Protein AF-A0ABD3PUL2-F1 (afdb_monomer_lite)

Organism: NCBI:txid2934178

Foldseek 3Di:
DDPVVVVVVVVVVVPCPPPPDPQAEAELADDPLQVPDADVDDVVSQVVVCSRAAQQWFFPVVVPRAIWGQHGWDWDDDVVDTAIWGKIFHPQADPVDDCPDPSNVVGIDTHGSHNVRSVRSVVQCVDPVNVPDSYDYDYPPPPDDDPDD

Secondary structure (DSSP, 8-state):
--HHHHHHHHHHHHT----PPPPEEEESS--GGGGS--SS--HHHHHHHHHHHTT-EEEETTTTTEEEEEEEEEEE--TT--EEEEEEE-TT--TTS-TTSTTTGGGEEEEESSHHHHHHHHHHHTSHHHHHSSEEEE-TTSS-PPS--

Radius of gyration: 19.97 Å; chains: 1; bounding box: 34×62×50 Å

Structure (mmCIF, N/CA/C/O backbone):
data_AF-A0ABD3PUL2-F1
#
_entry.id   AF-A0ABD3PUL2-F1
#
loop_
_atom_site.group_PDB
_atom_site.id
_atom_site.type_symbol
_atom_site.label_atom_id
_atom_site.label_alt_id
_atom_site.label_comp_id
_atom_site.label_asym_id
_atom_site.label_entity_id
_atom_site.label_seq_id
_atom_site.pdbx_PDB_ins_code
_atom_site.Cartn_x
_atom_site.Cartn_y
_atom_site.Cartn_z
_atom_site.occupancy
_atom_site.B_iso_or_equiv
_atom_site.auth_seq_id
_atom_site.auth_comp_id
_atom_site.auth_asym_id
_atom_site.auth_atom_id
_atom_site.pdbx_PDB_model_num
ATOM 1 N N . MET A 1 1 ? -3.689 -44.105 29.455 1.00 49.84 1 MET A N 1
ATOM 2 C CA . MET A 1 1 ? -4.241 -42.820 28.986 1.00 49.84 1 MET A CA 1
ATOM 3 C C . MET A 1 1 ? -5.729 -42.888 29.248 1.00 49.84 1 MET A C 1
ATOM 5 O O . MET A 1 1 ? -6.341 -43.858 28.816 1.00 49.84 1 MET A O 1
ATOM 9 N N . ASP A 1 2 ? -6.227 -41.998 30.101 1.00 51.81 2 ASP A N 1
ATOM 10 C CA . ASP A 1 2 ? -7.551 -42.089 30.723 1.00 51.81 2 ASP A CA 1
ATOM 11 C C . ASP A 1 2 ? -8.670 -41.890 29.687 1.00 51.81 2 ASP A C 1
ATOM 13 O O . ASP A 1 2 ? -8.493 -41.126 28.735 1.00 51.81 2 ASP A O 1
ATOM 17 N N . ALA A 1 3 ? -9.800 -42.584 29.843 1.00 57.44 3 ALA A N 1
ATOM 18 C CA . ALA A 1 3 ? -10.902 -42.560 28.870 1.00 57.44 3 ALA A CA 1
ATOM 19 C C . ALA A 1 3 ? -11.462 -41.139 28.673 1.00 57.44 3 ALA A C 1
ATOM 21 O O . ALA A 1 3 ? -11.856 -40.767 27.572 1.00 57.44 3 ALA A O 1
ATOM 22 N N . TYR A 1 4 ? -11.364 -40.324 29.723 1.00 54.81 4 TYR A N 1
ATOM 23 C CA . TYR A 1 4 ? -11.769 -38.924 29.749 1.00 54.81 4 TYR A CA 1
ATOM 24 C C . TYR A 1 4 ? -10.913 -38.018 28.845 1.00 54.81 4 TYR A C 1
ATOM 26 O O . TYR A 1 4 ? -11.402 -37.043 28.285 1.00 54.81 4 TYR A O 1
ATOM 34 N N . CYS A 1 5 ? -9.631 -38.349 28.640 1.00 55.47 5 CYS A N 1
ATOM 35 C CA . CYS A 1 5 ? -8.769 -37.583 27.735 1.00 55.47 5 CYS A CA 1
ATOM 36 C C . CYS A 1 5 ? -9.110 -37.836 26.260 1.00 55.47 5 CYS A C 1
ATOM 38 O O . CYS A 1 5 ? -8.874 -36.963 25.434 1.00 55.47 5 CYS A O 1
ATOM 40 N N . LYS A 1 6 ? -9.670 -39.007 25.928 1.00 57.28 6 LYS A N 1
ATOM 41 C CA . LYS A 1 6 ? -10.085 -39.337 24.558 1.00 57.28 6 LYS A CA 1
ATOM 42 C C . LYS A 1 6 ? -11.336 -38.577 24.130 1.00 57.28 6 LYS A C 1
ATOM 44 O O . LYS A 1 6 ? -11.384 -38.133 22.993 1.00 57.28 6 LYS A O 1
ATOM 49 N N . GLU A 1 7 ? -12.305 -38.404 25.026 1.00 55.03 7 GLU A N 1
ATOM 50 C CA . GLU A 1 7 ? -13.518 -37.630 24.728 1.00 55.03 7 GLU A CA 1
ATOM 51 C C . GLU A 1 7 ? -13.195 -36.156 24.473 1.00 55.03 7 GLU A C 1
ATOM 53 O O . GLU A 1 7 ? -13.650 -35.604 23.481 1.00 55.03 7 GLU A O 1
ATOM 58 N N . ILE A 1 8 ? -12.321 -35.548 25.284 1.00 57.28 8 ILE A N 1
ATOM 59 C CA . ILE A 1 8 ? -11.887 -34.155 25.077 1.00 57.28 8 ILE A CA 1
ATOM 60 C C . ILE A 1 8 ? -11.152 -34.000 23.738 1.00 57.28 8 ILE A C 1
ATOM 62 O O . ILE A 1 8 ? -11.347 -33.013 23.037 1.00 57.28 8 ILE A O 1
ATOM 66 N N . GLN A 1 9 ? -10.318 -34.975 23.371 1.00 54.91 9 GLN A N 1
ATOM 67 C CA . GLN A 1 9 ? -9.551 -34.937 22.128 1.00 54.91 9 GLN A CA 1
ATOM 68 C C . GLN A 1 9 ? -10.446 -35.122 20.892 1.00 54.91 9 GLN A C 1
ATOM 70 O O . GLN A 1 9 ? -10.257 -34.421 19.907 1.00 54.91 9 GLN A O 1
ATOM 75 N N . MET A 1 10 ? -11.461 -35.990 20.975 1.00 55.25 10 MET A N 1
ATOM 76 C CA . MET A 1 10 ? -12.452 -36.179 19.910 1.00 55.25 10 MET A CA 1
ATOM 77 C C . MET A 1 10 ? -13.381 -34.971 19.756 1.00 55.25 10 MET A C 1
ATOM 79 O O . MET A 1 10 ? -13.679 -34.590 18.632 1.00 55.25 10 MET A O 1
ATOM 83 N N . SER A 1 11 ? -13.788 -34.329 20.856 1.00 54.88 11 SER A N 1
ATOM 84 C CA . SER A 1 11 ? -14.582 -33.095 20.802 1.00 54.88 11 SER A CA 1
ATOM 85 C C . SER A 1 11 ? -13.786 -31.918 20.238 1.00 54.88 11 SER A C 1
ATOM 87 O O . SER A 1 11 ? -14.334 -31.133 19.475 1.00 54.88 11 SER A O 1
ATOM 89 N N . LEU A 1 12 ? -12.489 -31.821 20.552 1.00 53.56 12 LEU A N 1
ATOM 90 C CA . LEU A 1 12 ? -11.614 -30.795 19.982 1.00 53.56 12 LEU A CA 1
ATOM 91 C C . LEU A 1 12 ? -11.334 -31.037 18.493 1.00 53.56 12 LEU A C 1
ATOM 93 O O . LEU A 1 12 ? -11.168 -30.068 17.770 1.00 53.56 12 LEU A O 1
ATOM 97 N N . GLU A 1 13 ? -11.287 -32.298 18.044 1.00 54.91 13 GLU A N 1
ATOM 98 C CA . GLU A 1 13 ? -11.141 -32.687 16.631 1.00 54.91 13 GLU A CA 1
ATOM 99 C C . GLU A 1 13 ? -12.448 -32.517 15.825 1.00 54.91 13 GLU A C 1
ATOM 101 O O . GLU A 1 13 ? -12.379 -32.186 14.643 1.00 54.91 13 GLU A O 1
ATOM 106 N N . GLU A 1 14 ? -13.626 -32.677 16.445 1.00 54.91 14 GLU A N 1
ATOM 107 C CA . GLU A 1 14 ? -14.940 -32.388 15.832 1.00 54.91 14 GLU A CA 1
ATOM 108 C C . GLU A 1 14 ? -15.259 -30.881 15.753 1.00 54.91 14 GLU A C 1
ATOM 110 O O . GLU A 1 14 ? -15.977 -30.464 14.845 1.00 54.91 14 GLU A O 1
ATOM 115 N N . GLU A 1 15 ? -14.706 -30.055 16.652 1.00 51.28 15 GLU A N 1
ATOM 116 C CA . GLU A 1 15 ? -14.811 -28.582 16.632 1.00 51.28 15 GLU A CA 1
ATOM 117 C C . GLU A 1 15 ? -13.708 -27.882 15.821 1.00 51.28 15 GLU A C 1
ATOM 119 O O . GLU A 1 15 ? -13.671 -26.650 15.774 1.00 51.28 15 GLU A O 1
ATOM 124 N N . ILE A 1 16 ? -12.839 -28.622 15.121 1.00 50.12 16 ILE A N 1
ATOM 125 C CA . ILE A 1 16 ? -11.998 -28.028 14.071 1.00 50.12 16 ILE A CA 1
ATOM 126 C C . ILE A 1 16 ? -12.888 -27.804 12.846 1.00 50.12 16 ILE A C 1
ATOM 128 O O . ILE A 1 16 ? -12.757 -28.461 11.813 1.00 50.12 16 ILE A O 1
ATOM 132 N N . ALA A 1 17 ? -13.808 -26.842 12.957 1.00 55.94 17 ALA A N 1
ATOM 133 C CA . ALA A 1 17 ? -14.150 -26.033 11.800 1.00 55.94 17 ALA A CA 1
ATOM 134 C C . ALA A 1 17 ? -12.820 -25.617 11.157 1.00 55.94 17 ALA A C 1
ATOM 136 O O . ALA A 1 17 ? -11.874 -25.290 11.883 1.00 55.94 17 ALA A O 1
ATOM 137 N N . GLU A 1 18 ? -12.718 -25.732 9.829 1.00 56.28 18 GLU A N 1
ATOM 138 C CA . GLU A 1 18 ? -11.522 -25.331 9.082 1.00 56.28 18 GLU A CA 1
ATOM 139 C C . GLU A 1 18 ? -10.969 -24.041 9.694 1.00 56.28 18 GLU A C 1
ATOM 141 O O . GLU A 1 18 ? -11.778 -23.147 9.951 1.00 56.28 18 GLU A O 1
ATOM 146 N N . PRO A 1 19 ? -9.664 -23.959 10.027 1.00 51.81 19 PRO A N 1
ATOM 147 C CA . PRO A 1 19 ? -9.131 -22.805 10.735 1.00 51.81 19 PRO A CA 1
ATOM 148 C C . PRO A 1 19 ? -9.519 -21.560 9.943 1.00 51.81 19 PRO A C 1
ATOM 150 O O . PRO A 1 19 ? -8.989 -21.356 8.851 1.00 51.81 19 PRO A O 1
ATOM 153 N N . GLU A 1 20 ? -10.487 -20.791 10.457 1.00 60.66 20 GLU A N 1
ATOM 154 C CA . GLU A 1 20 ? -10.947 -19.577 9.796 1.00 60.66 20 GLU A CA 1
ATOM 155 C C . GLU A 1 20 ? -9.701 -18.730 9.579 1.00 60.66 20 GLU A C 1
ATOM 157 O O . GLU A 1 20 ? -8.980 -18.411 10.534 1.00 60.66 20 GLU A O 1
ATOM 162 N N . GLU A 1 21 ? -9.381 -18.454 8.314 1.00 66.50 21 GLU A N 1
ATOM 163 C CA . GLU A 1 21 ? -8.224 -17.635 8.003 1.00 66.50 21 GLU A CA 1
ATOM 164 C C . GLU A 1 21 ? -8.346 -16.332 8.805 1.00 66.50 21 GLU A C 1
ATOM 166 O O . GLU A 1 21 ? -9.425 -15.728 8.832 1.00 66.50 21 GLU A O 1
ATOM 171 N N . PRO A 1 22 ? -7.282 -15.888 9.496 1.00 75.31 22 PRO A N 1
ATOM 172 C CA . PRO A 1 22 ? -7.377 -14.724 10.359 1.00 75.31 22 PRO A CA 1
ATOM 173 C C . PRO A 1 22 ? -7.801 -13.506 9.533 1.00 75.31 22 PRO A C 1
ATOM 175 O O . PRO A 1 22 ? -7.071 -13.065 8.645 1.00 75.31 22 PRO A O 1
ATOM 178 N N . VAL A 1 23 ? -8.982 -12.964 9.842 1.00 84.94 23 VAL A N 1
ATOM 179 C CA . VAL A 1 23 ? -9.536 -11.790 9.160 1.00 84.94 23 VAL A CA 1
ATOM 180 C C . VAL A 1 23 ? -8.590 -10.609 9.352 1.00 84.94 23 VAL A C 1
ATOM 182 O O . VAL A 1 23 ? -8.342 -10.164 10.479 1.00 84.94 23 VAL A O 1
ATOM 185 N N . ARG A 1 24 ? -8.079 -10.053 8.253 1.00 90.69 24 ARG A N 1
ATOM 186 C CA . ARG A 1 24 ? -7.212 -8.876 8.307 1.00 90.69 24 ARG A CA 1
ATOM 187 C C . ARG A 1 24 ? -8.043 -7.622 8.553 1.00 90.69 24 ARG A C 1
ATOM 189 O O . ARG A 1 24 ? -8.962 -7.325 7.799 1.00 90.69 24 ARG A O 1
ATOM 196 N N . ILE A 1 25 ? -7.691 -6.839 9.568 1.00 91.69 25 ILE A N 1
ATOM 197 C CA . ILE A 1 25 ? -8.342 -5.552 9.843 1.00 91.69 25 ILE A CA 1
ATOM 198 C C . ILE A 1 25 ? -7.636 -4.442 9.059 1.00 91.69 25 ILE A C 1
ATOM 200 O O . ILE A 1 25 ? -6.440 -4.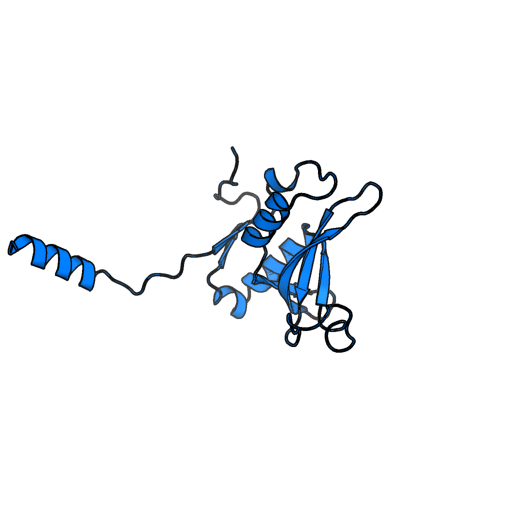216 9.238 1.00 91.69 25 ILE A O 1
ATOM 204 N N . LEU A 1 26 ? -8.385 -3.717 8.226 1.00 93.62 26 LEU A N 1
ATOM 205 C CA . LEU A 1 26 ? -7.916 -2.538 7.502 1.00 93.62 26 LEU A CA 1
ATOM 206 C C . LEU A 1 26 ? -8.594 -1.277 8.038 1.00 93.62 26 LEU A C 1
ATOM 208 O O . LEU A 1 26 ? -9.790 -1.071 7.857 1.00 93.62 26 LEU A O 1
ATOM 212 N N . ARG A 1 27 ? -7.806 -0.396 8.653 1.00 94.44 27 ARG A N 1
ATOM 213 C CA . ARG A 1 27 ? -8.238 0.935 9.098 1.00 94.44 27 ARG A CA 1
ATOM 214 C C . ARG A 1 27 ? -7.906 1.973 8.023 1.00 94.44 27 ARG A C 1
ATOM 216 O O . ARG A 1 27 ? -6.728 2.265 7.807 1.00 94.44 27 ARG A O 1
ATOM 223 N N . LEU A 1 28 ? -8.923 2.543 7.375 1.00 94.19 28 LEU A N 1
ATOM 224 C CA . LEU A 1 28 ? -8.801 3.543 6.300 1.00 94.19 28 LEU A CA 1
ATOM 225 C C . LEU A 1 28 ? -8.583 4.966 6.834 1.00 94.19 28 LEU A C 1
ATOM 227 O O . LEU A 1 28 ? -9.292 5.911 6.493 1.00 94.19 28 LEU A O 1
ATOM 231 N N . TRP A 1 29 ? -7.628 5.106 7.745 1.00 93.94 29 TRP A N 1
ATOM 232 C CA . TRP A 1 29 ? -7.117 6.389 8.205 1.00 93.94 29 TRP A CA 1
ATOM 233 C C . TRP A 1 29 ? -5.678 6.217 8.676 1.00 93.94 29 TRP A C 1
ATOM 235 O O . TRP A 1 29 ? -5.251 5.120 9.051 1.00 93.94 29 TRP A O 1
ATOM 245 N N . LYS A 1 30 ? -4.930 7.325 8.693 1.00 91.56 30 LYS A N 1
ATOM 246 C CA . LYS A 1 30 ? -3.612 7.362 9.329 1.00 91.56 30 LYS A CA 1
ATOM 247 C C . LYS A 1 30 ? -3.765 7.277 10.836 1.00 91.56 30 LYS A C 1
ATOM 249 O O . LYS A 1 30 ? -4.359 8.161 11.459 1.00 91.56 30 LYS A O 1
ATOM 254 N N . GLU A 1 31 ? -3.204 6.234 11.417 1.00 90.69 31 GLU A N 1
ATOM 255 C CA . GLU A 1 31 ? -3.160 6.056 12.860 1.00 90.69 31 GLU A CA 1
ATOM 256 C C . GLU A 1 31 ? -2.084 6.947 13.492 1.00 90.69 31 GLU A C 1
ATOM 258 O O . GLU A 1 31 ? -1.165 7.432 12.827 1.00 90.69 31 GLU A O 1
ATOM 263 N N . LYS A 1 32 ? -2.187 7.190 14.803 1.00 88.69 32 LYS A N 1
ATOM 264 C CA . LYS A 1 32 ? -1.269 8.099 15.513 1.00 88.69 32 LYS A CA 1
ATOM 265 C C . LYS A 1 32 ? 0.193 7.674 15.365 1.00 88.69 32 LYS A C 1
ATOM 267 O O . LYS A 1 32 ? 1.066 8.532 15.224 1.00 88.69 32 LYS A O 1
ATOM 272 N N . TRP A 1 33 ? 0.457 6.368 15.360 1.00 88.94 33 TRP A N 1
ATOM 273 C CA . TRP A 1 33 ? 1.802 5.825 15.198 1.00 88.94 33 TRP A CA 1
ATOM 274 C C . TRP A 1 33 ? 2.404 6.119 13.812 1.00 88.94 33 TRP A C 1
ATOM 276 O O . TRP A 1 33 ? 3.622 6.282 13.716 1.00 88.94 33 TRP A O 1
ATOM 286 N N . GLU A 1 34 ? 1.578 6.289 12.770 1.00 89.25 34 GLU A N 1
ATOM 287 C CA . GLU A 1 34 ? 2.005 6.663 11.408 1.00 89.25 34 GLU A CA 1
ATOM 288 C C . GLU A 1 34 ? 2.407 8.142 11.302 1.00 89.25 34 GLU A C 1
ATOM 290 O O . GLU A 1 34 ? 3.161 8.526 10.409 1.00 89.25 34 GLU A O 1
ATOM 295 N N . LEU A 1 35 ? 1.923 8.989 12.217 1.00 85.56 35 LEU A N 1
ATOM 296 C CA . LEU A 1 35 ? 2.166 10.438 12.218 1.00 85.56 35 LEU A CA 1
ATOM 297 C C . LEU A 1 35 ? 3.456 10.840 12.954 1.00 85.56 35 LEU A C 1
ATOM 299 O O . LEU A 1 35 ? 3.790 12.028 13.023 1.00 85.56 35 LEU A O 1
ATOM 303 N N . LYS A 1 36 ? 4.190 9.875 13.522 1.00 82.25 36 LYS A N 1
ATOM 304 C CA . LYS A 1 36 ? 5.464 10.127 14.210 1.00 82.25 36 LYS A CA 1
ATOM 305 C C . LYS A 1 36 ? 6.452 10.798 13.244 1.00 82.25 36 LYS A C 1
ATOM 307 O O . LYS A 1 36 ? 6.555 10.436 12.075 1.00 82.25 36 LYS A O 1
ATOM 312 N N . LYS A 1 37 ? 7.195 11.800 13.734 1.00 76.88 37 LYS A N 1
ATOM 313 C CA . LYS A 1 37 ? 8.098 12.619 12.907 1.00 76.88 37 LYS A CA 1
ATOM 314 C C . LYS A 1 37 ? 9.100 11.742 12.149 1.00 76.88 37 LYS A C 1
ATOM 316 O O . LYS A 1 37 ? 9.930 11.066 12.754 1.00 76.88 37 LYS A O 1
ATOM 321 N N . ILE A 1 38 ? 9.061 11.826 10.823 1.00 80.38 38 ILE A N 1
ATOM 322 C CA . ILE A 1 38 ? 9.885 11.000 9.945 1.00 80.38 38 ILE A CA 1
ATOM 323 C C . ILE A 1 38 ? 11.259 11.662 9.770 1.00 80.38 38 ILE A C 1
ATOM 325 O O . ILE A 1 38 ? 11.403 12.698 9.119 1.00 80.38 38 ILE A O 1
ATOM 329 N N . GLY A 1 39 ? 12.273 11.078 10.413 1.00 81.88 39 GLY A N 1
ATOM 330 C CA . GLY A 1 39 ? 13.676 11.482 10.303 1.00 81.88 39 GLY A CA 1
ATOM 331 C C . GLY A 1 39 ? 14.317 10.993 9.001 1.00 81.88 39 GLY A C 1
ATOM 332 O O . GLY A 1 39 ? 13.913 11.389 7.914 1.00 81.88 39 GLY A O 1
ATOM 333 N N . GLN A 1 40 ? 15.332 10.134 9.105 1.00 83.31 40 GLN A N 1
ATOM 334 C CA . GLN A 1 40 ? 16.046 9.553 7.955 1.00 83.31 40 GLN A CA 1
ATOM 335 C C . GLN A 1 40 ? 15.382 8.283 7.382 1.00 83.31 40 GLN A C 1
ATOM 337 O O . GLN A 1 40 ? 15.988 7.615 6.552 1.00 83.31 40 GLN A O 1
ATOM 342 N N . GLY A 1 41 ? 14.162 7.960 7.819 1.00 84.00 41 GLY A N 1
ATOM 343 C CA . GLY A 1 41 ? 13.567 6.633 7.659 1.00 84.00 41 GLY A CA 1
ATOM 344 C C . GLY A 1 41 ? 13.876 5.733 8.864 1.00 84.00 41 GLY A C 1
ATOM 345 O O . GLY A 1 41 ? 14.880 5.901 9.553 1.00 84.00 41 GLY A O 1
ATOM 346 N N . ASN A 1 42 ? 12.961 4.819 9.158 1.00 88.19 42 ASN A N 1
ATOM 347 C CA . ASN A 1 42 ? 12.988 3.827 10.222 1.00 88.19 42 ASN A CA 1
ATOM 348 C C . ASN A 1 42 ? 12.434 2.484 9.702 1.00 88.19 42 ASN A C 1
ATOM 350 O O . ASN A 1 42 ? 11.253 2.382 9.377 1.00 88.19 42 ASN A O 1
ATOM 354 N N . GLN A 1 43 ? 13.266 1.444 9.688 1.00 89.81 43 GLN A N 1
ATOM 355 C CA . GLN A 1 43 ? 12.878 0.103 9.231 1.00 89.81 43 GLN A CA 1
ATOM 356 C C . GLN A 1 43 ? 11.735 -0.517 10.048 1.00 89.81 43 GLN A C 1
ATOM 358 O O . GLN A 1 43 ? 10.929 -1.257 9.497 1.00 89.81 43 GLN A O 1
ATOM 363 N N . LEU A 1 44 ? 11.617 -0.197 11.342 1.00 90.31 44 LEU A N 1
ATOM 364 C CA . LEU A 1 44 ? 10.500 -0.668 12.166 1.00 90.31 44 LEU A CA 1
ATOM 365 C C . LEU A 1 44 ? 9.178 -0.049 11.707 1.00 90.31 44 LEU A C 1
ATOM 367 O O . LEU A 1 44 ? 8.164 -0.735 11.642 1.00 90.31 44 LEU A O 1
ATOM 371 N N . LEU A 1 45 ? 9.196 1.244 11.369 1.00 91.06 45 LEU A N 1
ATOM 372 C CA . LEU A 1 45 ? 8.014 1.924 10.846 1.00 91.06 45 LEU A CA 1
ATOM 373 C C . LEU A 1 45 ? 7.655 1.393 9.455 1.00 91.06 45 LEU A C 1
ATOM 375 O O . LEU A 1 45 ? 6.486 1.166 9.183 1.00 91.06 45 LEU A O 1
ATOM 379 N N . GLU A 1 46 ? 8.651 1.136 8.606 1.00 92.94 46 GLU A N 1
ATOM 380 C CA . GLU A 1 46 ? 8.455 0.494 7.302 1.00 92.94 46 GLU A CA 1
ATOM 381 C C . GLU A 1 46 ? 7.822 -0.896 7.437 1.00 92.94 46 GLU A C 1
ATOM 383 O O . GLU A 1 46 ? 6.832 -1.178 6.772 1.00 92.94 46 GLU A O 1
ATOM 388 N N . ALA A 1 47 ? 8.321 -1.734 8.352 1.00 93.38 47 ALA A N 1
ATOM 389 C CA . ALA A 1 47 ? 7.758 -3.054 8.628 1.00 93.38 47 ALA A CA 1
ATOM 390 C C . ALA A 1 47 ? 6.325 -2.973 9.179 1.00 93.38 47 ALA A C 1
ATOM 392 O O . ALA A 1 47 ? 5.467 -3.765 8.794 1.00 93.38 47 ALA A O 1
ATOM 393 N N . HIS A 1 48 ? 6.038 -1.994 10.042 1.00 93.75 48 HIS A N 1
ATOM 394 C CA . HIS A 1 48 ? 4.691 -1.781 10.570 1.00 93.75 48 HIS A CA 1
ATOM 395 C C . HIS A 1 48 ? 3.726 -1.309 9.468 1.00 93.75 48 HIS A C 1
ATOM 397 O O . HIS A 1 48 ? 2.630 -1.847 9.320 1.00 93.75 48 HIS A O 1
ATOM 403 N N . LEU A 1 49 ? 4.159 -0.376 8.615 1.00 95.19 49 LEU A N 1
ATOM 404 C CA . LEU A 1 49 ? 3.405 0.035 7.429 1.00 95.19 49 LEU A CA 1
ATOM 405 C C . LEU A 1 49 ? 3.205 -1.134 6.458 1.00 95.19 49 LEU A C 1
ATOM 407 O O . LEU A 1 49 ? 2.120 -1.276 5.909 1.00 95.19 49 LEU A O 1
ATOM 411 N N . MET A 1 50 ? 4.201 -2.002 6.280 1.00 96.12 50 MET A N 1
ATOM 412 C CA . MET A 1 50 ? 4.066 -3.223 5.483 1.00 96.12 50 MET A CA 1
ATOM 413 C C . MET A 1 50 ? 3.061 -4.204 6.078 1.00 96.12 50 MET A C 1
ATOM 415 O O . MET A 1 50 ? 2.271 -4.773 5.333 1.00 96.12 50 MET A O 1
ATOM 419 N N . SER A 1 51 ? 3.030 -4.364 7.401 1.00 94.12 51 SER A N 1
ATOM 420 C CA . SER A 1 51 ? 2.006 -5.165 8.080 1.00 94.12 51 SER A CA 1
ATOM 421 C C . SER A 1 51 ? 0.600 -4.610 7.817 1.00 94.12 51 SER A C 1
ATOM 423 O O . SER A 1 51 ? -0.327 -5.355 7.494 1.00 94.12 51 SER A O 1
ATOM 425 N N . LYS A 1 52 ? 0.441 -3.280 7.857 1.00 94.75 52 LYS A N 1
ATOM 426 C CA . LYS A 1 52 ? -0.850 -2.626 7.608 1.00 94.75 52 LYS A CA 1
ATOM 427 C C . LYS A 1 52 ? -1.268 -2.651 6.137 1.00 94.75 52 LYS A C 1
ATOM 429 O O . LYS A 1 52 ? -2.401 -3.019 5.860 1.00 94.75 52 LYS A O 1
ATOM 434 N N . TYR A 1 53 ? -0.379 -2.287 5.213 1.00 97.19 53 TYR A N 1
ATOM 435 C CA . TYR A 1 53 ? -0.721 -2.024 3.809 1.00 97.19 53 TYR A CA 1
ATOM 436 C C . TYR A 1 53 ? -0.246 -3.094 2.819 1.00 97.19 53 TYR A C 1
ATOM 438 O O . TYR A 1 53 ? -0.848 -3.246 1.761 1.00 97.19 53 TYR A O 1
ATOM 446 N N . GLY A 1 54 ? 0.813 -3.844 3.125 1.00 96.69 54 GLY A N 1
ATOM 447 C CA . GLY A 1 54 ? 1.404 -4.821 2.205 1.00 96.69 54 GLY A CA 1
ATOM 448 C C . GLY A 1 54 ? 0.421 -5.928 1.826 1.00 96.69 54 GLY A C 1
ATOM 449 O O . GLY A 1 54 ? -0.273 -6.462 2.684 1.00 96.69 54 GLY A O 1
ATOM 450 N N . GLY A 1 55 ? 0.329 -6.263 0.546 1.00 96.12 55 GLY A N 1
ATOM 451 C CA . GLY A 1 55 ? -0.619 -7.225 -0.015 1.00 96.12 55 GLY A CA 1
ATOM 452 C C . GLY A 1 55 ? -2.047 -6.700 -0.184 1.00 96.12 55 GLY A C 1
ATOM 453 O O . GLY A 1 55 ? -2.865 -7.408 -0.761 1.00 96.12 55 GLY A O 1
ATOM 454 N N . LEU A 1 56 ? -2.371 -5.488 0.287 1.00 97.56 56 LEU A N 1
ATOM 455 C CA . LEU A 1 56 ? -3.687 -4.907 0.024 1.00 97.56 56 LEU A CA 1
ATOM 456 C C . LEU A 1 56 ? -3.793 -4.458 -1.430 1.00 97.56 56 LEU A C 1
ATOM 458 O O . LEU A 1 56 ? -2.839 -3.920 -2.002 1.00 97.56 56 LEU A O 1
ATOM 462 N N . LYS A 1 57 ? -4.989 -4.626 -1.983 1.00 97.69 57 LYS A N 1
ATOM 463 C CA . LYS A 1 57 ? -5.353 -4.132 -3.303 1.00 97.69 57 LYS A CA 1
ATOM 464 C C . LYS A 1 57 ? -6.118 -2.812 -3.223 1.00 97.69 57 LYS A C 1
ATOM 466 O O . LYS A 1 57 ? -6.716 -2.488 -2.195 1.00 97.69 57 LYS A O 1
ATOM 471 N N . PHE A 1 58 ? -6.086 -2.054 -4.311 1.00 97.75 58 PHE A N 1
ATOM 472 C CA . PHE A 1 58 ? -6.884 -0.845 -4.497 1.00 97.75 58 PHE A CA 1
ATOM 473 C C . PHE A 1 58 ? -7.135 -0.573 -5.982 1.00 97.75 58 PHE A C 1
ATOM 475 O O . PHE A 1 58 ? -6.388 -1.052 -6.839 1.00 97.75 58 PHE A O 1
ATOM 482 N N . CYS A 1 59 ? -8.178 0.203 -6.280 1.00 95.94 59 CYS A N 1
ATOM 483 C CA . CYS A 1 59 ? -8.469 0.664 -7.635 1.00 95.94 59 CYS A CA 1
ATOM 484 C C . CYS A 1 59 ? -7.776 2.002 -7.878 1.00 95.94 59 CYS A C 1
ATOM 486 O O . CYS A 1 59 ? -8.045 2.965 -7.168 1.00 95.94 59 CYS A O 1
ATOM 488 N N . ASP A 1 60 ? -6.929 2.079 -8.894 1.00 94.31 60 ASP A N 1
ATOM 489 C CA . ASP A 1 60 ? -6.394 3.345 -9.387 1.00 94.31 60 ASP A CA 1
ATOM 490 C C . ASP A 1 60 ? -7.463 4.025 -10.254 1.00 94.31 60 ASP A C 1
ATOM 492 O O . ASP A 1 60 ? -7.655 3.693 -11.429 1.00 94.31 60 ASP A O 1
ATOM 496 N N . ILE A 1 61 ? -8.232 4.911 -9.618 1.00 89.50 61 ILE A N 1
ATOM 497 C CA . ILE A 1 61 ? -9.411 5.565 -10.205 1.00 89.50 61 ILE A CA 1
ATOM 498 C C . ILE A 1 61 ? -9.008 6.484 -11.367 1.00 89.50 61 ILE A C 1
ATOM 500 O O . ILE A 1 61 ? -9.740 6.589 -12.355 1.00 89.50 61 ILE A O 1
ATOM 504 N N . ASP A 1 62 ? -7.826 7.093 -11.280 1.00 89.12 62 ASP A N 1
ATOM 505 C CA . ASP A 1 62 ? -7.311 8.015 -12.291 1.00 89.12 62 ASP A CA 1
ATOM 506 C C . ASP A 1 62 ? -6.837 7.274 -13.551 1.00 89.12 62 ASP A C 1
ATOM 508 O O . ASP A 1 62 ? -6.960 7.797 -14.663 1.00 89.12 62 ASP A O 1
ATOM 512 N N . GLU A 1 63 ? -6.377 6.026 -13.416 1.00 89.19 63 GLU A N 1
ATOM 513 C CA . GLU A 1 63 ? -5.952 5.176 -14.536 1.00 89.19 63 GLU A CA 1
ATOM 514 C C . GLU A 1 63 ? -6.954 4.053 -14.857 1.00 89.19 63 GLU A C 1
ATOM 516 O O . GLU A 1 63 ? -6.598 2.892 -15.081 1.00 89.19 63 GLU A O 1
ATOM 521 N N . GLY A 1 64 ? -8.239 4.409 -14.926 1.00 88.19 64 GLY A N 1
ATOM 522 C CA . GLY A 1 64 ? -9.284 3.534 -15.469 1.00 88.19 64 GLY A CA 1
ATOM 523 C C . GLY A 1 64 ? -9.708 2.397 -14.539 1.00 88.19 64 GLY A C 1
ATOM 524 O O . GLY A 1 64 ? -10.153 1.355 -15.022 1.00 88.19 64 GLY A O 1
ATOM 525 N N . ASN A 1 65 ? -9.592 2.592 -13.224 1.00 89.56 65 ASN A N 1
ATOM 526 C CA . ASN A 1 65 ? -9.920 1.613 -12.183 1.00 89.56 65 ASN A CA 1
ATOM 527 C C . ASN A 1 65 ? -9.121 0.309 -12.288 1.00 89.56 65 ASN A C 1
ATOM 529 O O . ASN A 1 65 ? -9.615 -0.760 -11.920 1.00 89.56 65 ASN A O 1
ATOM 533 N N . ARG A 1 66 ? -7.889 0.365 -12.798 1.00 93.81 66 ARG A N 1
ATOM 534 C CA . ARG A 1 66 ? -7.006 -0.805 -12.764 1.00 93.81 66 ARG A CA 1
ATOM 535 C C . ARG A 1 66 ? -6.709 -1.177 -11.309 1.00 93.81 66 ARG A C 1
ATOM 537 O O . ARG A 1 66 ? -6.501 -0.309 -10.463 1.00 93.81 66 ARG A O 1
ATOM 544 N N . VAL A 1 67 ? -6.684 -2.473 -11.023 1.00 96.56 67 VAL A N 1
ATOM 545 C CA . VAL A 1 67 ? -6.402 -2.974 -9.676 1.00 96.56 67 VAL A CA 1
ATOM 546 C C . VAL A 1 67 ? -4.895 -3.092 -9.491 1.00 96.56 67 VAL A C 1
ATOM 548 O O . VAL A 1 67 ? -4.214 -3.755 -10.277 1.00 96.56 67 VAL A O 1
ATOM 551 N N . MET A 1 68 ? -4.377 -2.463 -8.442 1.00 97.69 68 MET A N 1
ATOM 552 C CA . MET A 1 68 ? -2.972 -2.543 -8.045 1.00 97.69 68 MET A CA 1
ATOM 553 C C . MET A 1 68 ? -2.846 -3.218 -6.682 1.00 97.69 68 MET A C 1
ATOM 555 O O . MET A 1 68 ? -3.761 -3.148 -5.867 1.00 97.69 68 MET A O 1
ATOM 559 N N . THR A 1 69 ? -1.705 -3.854 -6.420 1.00 98.25 69 THR A N 1
ATOM 560 C CA . THR A 1 69 ? -1.383 -4.481 -5.127 1.00 98.25 69 THR A CA 1
ATOM 561 C C . THR A 1 69 ? -0.181 -3.796 -4.495 1.00 98.25 69 THR A C 1
ATOM 563 O O . THR A 1 69 ? 0.852 -3.652 -5.146 1.00 98.25 69 THR A O 1
ATOM 566 N N . VAL A 1 70 ? -0.265 -3.405 -3.224 1.00 98.19 70 VAL A N 1
ATOM 567 C CA . VAL A 1 70 ? 0.887 -2.869 -2.481 1.00 98.19 70 VAL A CA 1
ATOM 568 C C . VAL A 1 70 ? 1.888 -3.995 -2.226 1.00 98.19 70 VAL A C 1
ATOM 570 O O . VAL A 1 70 ? 1.621 -4.888 -1.431 1.00 98.19 70 VAL A O 1
ATOM 573 N N . ILE A 1 71 ? 3.056 -3.966 -2.861 1.00 97.19 71 ILE A N 1
ATOM 574 C CA . ILE A 1 71 ? 4.058 -5.040 -2.723 1.00 97.19 71 ILE A CA 1
ATOM 575 C C . ILE A 1 71 ? 5.212 -4.678 -1.790 1.00 97.19 71 ILE A C 1
ATOM 577 O O . ILE A 1 71 ? 5.835 -5.559 -1.202 1.00 97.19 71 ILE A O 1
ATOM 581 N N . LYS A 1 72 ? 5.490 -3.384 -1.622 1.00 95.19 72 LYS A N 1
ATOM 582 C CA . LYS A 1 72 ? 6.466 -2.872 -0.655 1.00 95.19 72 LYS A CA 1
ATOM 583 C C . LYS A 1 72 ? 6.091 -1.462 -0.214 1.00 95.19 72 LYS A C 1
ATOM 585 O O . LYS A 1 72 ? 5.284 -0.795 -0.854 1.00 95.19 72 LYS A O 1
ATOM 590 N N . VAL A 1 73 ? 6.692 -0.996 0.868 1.00 96.00 73 VAL A N 1
ATOM 591 C CA . VAL A 1 73 ? 6.595 0.382 1.345 1.00 96.00 73 VAL A CA 1
ATOM 592 C C . VAL A 1 73 ? 8.012 0.921 1.382 1.00 96.00 73 VAL A C 1
ATOM 594 O O . VAL A 1 73 ? 8.900 0.277 1.923 1.00 96.00 73 VAL A O 1
ATOM 597 N N . VAL A 1 74 ? 8.237 2.077 0.768 1.00 92.62 74 VAL A N 1
ATOM 598 C CA . VAL A 1 74 ? 9.576 2.642 0.584 1.00 92.62 74 VAL A CA 1
ATOM 599 C C . VAL A 1 74 ? 9.661 4.036 1.177 1.00 92.62 74 VAL A C 1
ATOM 601 O O . VAL A 1 74 ? 8.732 4.841 1.081 1.00 92.62 74 VAL A O 1
ATOM 604 N N . PHE A 1 75 ? 10.797 4.334 1.802 1.00 92.88 75 PHE A N 1
ATOM 605 C CA . PHE A 1 75 ? 11.079 5.668 2.306 1.00 92.88 75 PHE A CA 1
ATOM 606 C C . PHE A 1 75 ? 11.486 6.612 1.166 1.00 92.88 75 PHE A C 1
ATOM 608 O O . PHE A 1 75 ? 12.477 6.381 0.473 1.00 92.88 75 PHE A O 1
ATOM 615 N N . VAL A 1 76 ? 10.761 7.721 1.017 1.00 91.00 76 VAL A N 1
ATOM 616 C CA . VAL A 1 76 ? 11.035 8.774 0.037 1.00 91.00 76 VAL A CA 1
ATOM 617 C C . VAL A 1 76 ? 11.559 10.011 0.759 1.00 91.00 76 VAL A C 1
ATOM 619 O O . VAL A 1 76 ? 10.862 10.674 1.533 1.00 91.00 76 VAL A O 1
ATOM 622 N N . LYS A 1 77 ? 12.826 10.342 0.494 1.00 89.50 77 LYS A N 1
ATOM 623 C CA . LYS A 1 77 ? 13.476 11.532 1.045 1.00 89.50 77 LYS A CA 1
ATOM 624 C C . LYS A 1 77 ? 13.228 12.735 0.140 1.00 89.50 77 LYS A C 1
ATOM 626 O O . LYS A 1 77 ? 13.866 12.877 -0.900 1.00 89.50 77 LYS A O 1
ATOM 631 N N . GLN A 1 78 ? 12.374 13.650 0.586 1.00 86.25 78 GLN A N 1
ATOM 632 C CA . GLN A 1 78 ? 12.118 14.925 -0.082 1.00 86.25 78 GLN A CA 1
ATOM 633 C C . GLN A 1 78 ? 12.347 16.070 0.906 1.00 86.25 78 GLN A C 1
ATOM 635 O O . GLN A 1 78 ? 11.945 16.002 2.066 1.00 86.25 78 GLN A O 1
ATOM 640 N N . ARG A 1 79 ? 13.019 17.143 0.472 1.00 82.88 79 ARG A N 1
ATOM 641 C CA . ARG A 1 79 ? 13.369 18.275 1.346 1.00 82.88 79 ARG A CA 1
ATOM 642 C C . ARG A 1 79 ? 12.116 18.839 2.032 1.00 82.88 79 ARG A C 1
ATOM 644 O O . ARG A 1 79 ? 11.296 19.474 1.385 1.00 82.88 79 ARG A O 1
ATOM 651 N N . GLY A 1 80 ? 12.006 18.628 3.346 1.00 81.81 80 GLY A N 1
ATOM 652 C CA . GLY A 1 80 ? 10.873 19.089 4.158 1.00 81.81 80 GLY A CA 1
ATOM 653 C C . GLY A 1 80 ? 9.608 18.224 4.076 1.00 81.81 80 GLY A C 1
ATOM 654 O O . GLY A 1 80 ? 8.654 18.522 4.786 1.00 81.81 80 GLY A O 1
ATOM 655 N N . LYS A 1 81 ? 9.603 17.154 3.270 1.00 85.38 81 LYS A N 1
ATOM 656 C CA . LYS A 1 81 ? 8.459 16.251 3.059 1.00 85.38 81 LYS A CA 1
ATOM 657 C C . LYS A 1 81 ? 8.916 14.784 2.994 1.00 85.38 81 LYS A C 1
ATOM 659 O O . LYS A 1 81 ? 8.601 14.056 2.066 1.00 85.38 81 LYS A O 1
ATOM 664 N N . ASN A 1 82 ? 9.724 14.360 3.964 1.00 89.88 82 ASN A N 1
ATOM 665 C CA . ASN A 1 82 ? 10.083 12.949 4.103 1.00 89.88 82 ASN A CA 1
ATOM 666 C C . ASN A 1 82 ? 8.816 12.127 4.371 1.00 89.88 82 ASN A C 1
ATOM 668 O O . ASN A 1 82 ? 8.069 12.462 5.291 1.00 89.88 82 ASN A O 1
ATOM 672 N N . ALA A 1 83 ? 8.594 11.066 3.600 1.00 91.31 83 ALA A N 1
ATOM 673 C CA . ALA A 1 83 ? 7.385 10.253 3.690 1.00 91.31 83 ALA A CA 1
ATOM 674 C C . ALA A 1 83 ? 7.665 8.788 3.349 1.00 91.31 83 ALA A C 1
ATOM 676 O O . ALA A 1 83 ? 8.693 8.454 2.763 1.00 91.31 83 ALA A O 1
ATOM 677 N N . TYR A 1 84 ? 6.729 7.920 3.718 1.00 93.75 84 TYR A N 1
ATOM 678 C CA . TYR A 1 84 ? 6.667 6.552 3.224 1.00 93.75 84 TYR A CA 1
ATOM 679 C C . TYR A 1 84 ? 5.624 6.457 2.127 1.00 93.75 84 TYR A C 1
ATOM 681 O O . TYR A 1 84 ? 4.522 6.988 2.269 1.00 93.75 84 TYR A O 1
ATOM 689 N N . HIS A 1 85 ? 5.996 5.806 1.034 1.00 95.50 85 HIS A N 1
ATOM 690 C CA . HIS A 1 85 ? 5.121 5.571 -0.100 1.00 95.50 85 HIS A CA 1
ATOM 691 C C . HIS A 1 85 ? 4.867 4.073 -0.222 1.00 95.50 85 HIS A C 1
ATOM 693 O O . HIS A 1 85 ? 5.786 3.269 -0.056 1.00 95.50 85 HIS A O 1
ATOM 699 N N . ALA A 1 86 ? 3.630 3.704 -0.524 1.00 97.12 86 ALA A N 1
ATOM 700 C CA . ALA A 1 86 ? 3.309 2.371 -0.990 1.00 97.12 86 ALA A CA 1
ATOM 701 C C . ALA A 1 86 ? 3.842 2.221 -2.418 1.00 97.12 86 ALA A C 1
ATOM 703 O O . ALA A 1 86 ? 3.630 3.073 -3.272 1.00 97.12 86 ALA A O 1
ATOM 704 N N . PHE A 1 87 ? 4.556 1.145 -2.684 1.00 97.25 87 PHE A N 1
ATOM 705 C CA . PHE A 1 87 ? 4.923 0.747 -4.029 1.00 97.25 87 PHE A CA 1
ATOM 706 C C . PHE A 1 87 ? 3.889 -0.276 -4.469 1.00 97.25 87 PHE A C 1
ATOM 708 O O . PHE A 1 87 ? 3.831 -1.390 -3.934 1.00 97.25 87 PHE A O 1
ATOM 715 N N . ALA A 1 88 ? 3.044 0.137 -5.399 1.00 97.69 88 ALA A N 1
ATOM 716 C CA . ALA A 1 88 ? 1.947 -0.671 -5.878 1.00 97.69 88 ALA A CA 1
ATOM 717 C C . ALA A 1 88 ? 2.288 -1.242 -7.249 1.00 97.69 88 ALA A C 1
ATOM 719 O O . ALA A 1 88 ? 2.846 -0.542 -8.090 1.00 97.69 88 ALA A O 1
ATOM 720 N N . ALA A 1 89 ? 1.964 -2.510 -7.455 1.00 97.62 89 ALA A N 1
ATOM 721 C CA . ALA A 1 89 ? 2.250 -3.235 -8.675 1.00 97.62 89 ALA A CA 1
ATOM 722 C C . ALA A 1 89 ? 0.965 -3.690 -9.369 1.00 97.62 89 ALA A C 1
ATOM 724 O O . ALA A 1 89 ? -0.015 -4.070 -8.723 1.00 97.62 89 ALA A O 1
ATOM 725 N N . LEU A 1 90 ? 0.999 -3.662 -10.693 1.00 96.94 90 LEU A N 1
ATOM 726 C CA . LEU A 1 90 ? 0.013 -4.262 -11.575 1.00 96.94 90 LEU A CA 1
ATOM 727 C C . LEU A 1 90 ? 0.304 -5.756 -11.766 1.00 96.94 90 LEU A C 1
ATOM 729 O O . LEU A 1 90 ? 1.448 -6.197 -11.592 1.00 96.94 90 LEU A O 1
ATOM 733 N N . PRO A 1 91 ? -0.700 -6.542 -12.195 1.00 94.62 91 PRO A N 1
ATOM 734 C CA . PRO A 1 91 ? -0.458 -7.890 -12.689 1.00 94.62 91 PRO A CA 1
ATOM 735 C C . PRO A 1 91 ? 0.628 -7.882 -13.774 1.00 94.62 91 PRO A C 1
ATOM 737 O O . PRO A 1 91 ? 0.532 -7.129 -14.740 1.00 94.62 91 PRO A O 1
ATOM 740 N N . GLY A 1 92 ? 1.651 -8.722 -13.610 1.00 94.31 92 GLY A N 1
ATOM 741 C CA . GLY A 1 92 ? 2.794 -8.808 -14.527 1.00 94.31 92 GLY A CA 1
ATOM 742 C C . GLY A 1 92 ? 4.115 -8.283 -13.960 1.00 94.31 92 GLY A C 1
ATOM 743 O O . GLY A 1 92 ? 5.157 -8.614 -14.515 1.00 94.31 92 GLY A O 1
ATOM 744 N N . TYR A 1 93 ? 4.097 -7.547 -12.844 1.00 96.88 93 TYR A N 1
ATOM 745 C CA . TYR A 1 93 ? 5.324 -7.194 -12.128 1.00 96.88 93 TYR A CA 1
ATOM 746 C C . TYR A 1 93 ? 6.036 -8.448 -11.594 1.00 96.88 93 TYR A C 1
ATOM 748 O O . TYR A 1 93 ? 5.421 -9.282 -10.922 1.00 96.88 93 TYR A O 1
ATOM 756 N N . ASP A 1 94 ? 7.338 -8.554 -11.851 1.00 95.50 94 ASP A N 1
ATOM 757 C CA . ASP A 1 94 ? 8.187 -9.646 -11.380 1.00 95.50 94 ASP A CA 1
ATOM 758 C C . ASP A 1 94 ? 9.141 -9.142 -10.280 1.00 95.50 94 ASP A C 1
ATOM 760 O O . ASP A 1 94 ? 10.069 -8.384 -10.567 1.00 95.50 94 ASP A O 1
ATOM 764 N N . PRO A 1 95 ? 8.982 -9.5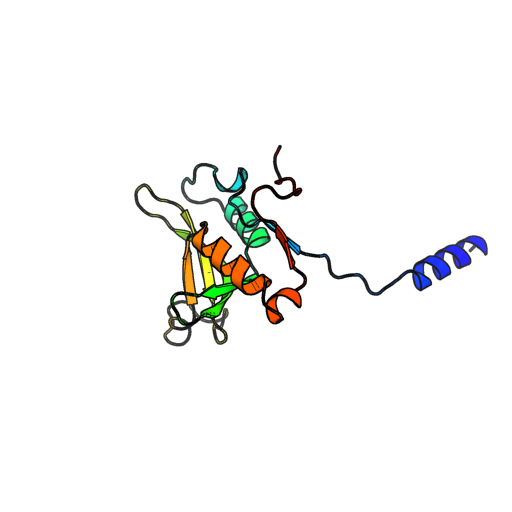64 -9.013 1.00 92.44 95 PRO A N 1
ATOM 765 C CA . PRO A 1 95 ? 9.838 -9.107 -7.918 1.00 92.44 95 PRO A CA 1
ATOM 766 C C . PRO A 1 95 ? 11.287 -9.618 -8.006 1.00 92.44 95 PRO A C 1
ATOM 768 O O . PRO A 1 95 ? 12.116 -9.230 -7.182 1.00 92.44 95 PRO A O 1
ATOM 771 N N . THR A 1 96 ? 11.604 -10.512 -8.949 1.00 95.25 96 THR A N 1
ATOM 772 C CA . THR A 1 96 ? 12.953 -11.069 -9.128 1.00 95.25 96 THR A CA 1
ATOM 773 C C . THR A 1 96 ? 13.840 -10.234 -10.052 1.00 95.25 96 THR A C 1
ATOM 775 O O . THR A 1 96 ? 15.058 -10.432 -10.061 1.00 95.25 96 THR A O 1
ATOM 778 N N . ILE A 1 97 ? 13.263 -9.277 -10.785 1.00 94.50 97 ILE A N 1
ATOM 779 C CA . ILE A 1 97 ? 13.995 -8.333 -11.638 1.00 94.50 97 ILE A CA 1
ATOM 780 C C . ILE A 1 97 ? 13.953 -6.920 -11.041 1.00 94.50 97 ILE A C 1
ATOM 782 O O . ILE A 1 97 ? 13.104 -6.594 -10.214 1.00 94.50 97 ILE A O 1
ATOM 786 N N . GLY A 1 98 ? 14.899 -6.065 -11.437 1.00 94.25 98 GLY A N 1
ATOM 787 C CA . GLY A 1 98 ? 14.970 -4.696 -10.923 1.00 94.25 98 GLY A CA 1
ATOM 788 C C . GLY A 1 98 ? 13.714 -3.885 -11.257 1.00 94.25 98 GLY A C 1
ATOM 789 O O . GLY A 1 98 ? 13.163 -4.007 -12.346 1.00 94.25 98 GLY A O 1
ATOM 790 N N . ASP A 1 99 ? 13.279 -3.019 -10.339 1.00 93.62 99 ASP A N 1
ATOM 791 C CA . ASP A 1 99 ? 12.067 -2.198 -10.512 1.00 93.62 99 ASP A CA 1
ATOM 792 C C . ASP A 1 99 ? 12.084 -1.353 -11.791 1.00 93.62 99 ASP A C 1
ATOM 794 O O . ASP A 1 99 ? 11.069 -1.203 -12.458 1.00 93.62 99 ASP A O 1
ATOM 798 N N . HIS A 1 100 ? 13.251 -0.804 -12.125 1.00 94.19 100 HIS A N 1
ATOM 799 C CA . HIS A 1 100 ? 13.454 0.086 -13.269 1.00 94.19 100 HIS A CA 1
ATOM 800 C C . HIS A 1 100 ? 13.897 -0.652 -14.537 1.00 94.19 100 HIS A C 1
ATOM 802 O O . HIS A 1 100 ? 14.280 -0.019 -15.522 1.00 94.19 100 HIS A O 1
ATOM 808 N N . GLU A 1 101 ? 13.902 -1.987 -14.521 1.00 96.19 101 GLU A N 1
ATOM 809 C CA . GLU A 1 101 ? 14.112 -2.751 -15.745 1.00 96.19 101 GLU A CA 1
ATOM 810 C C . GLU A 1 101 ? 12.929 -2.513 -16.695 1.00 96.19 101 GLU A C 1
ATOM 812 O O . GLU A 1 101 ? 11.789 -2.463 -16.231 1.00 96.19 101 GLU A O 1
ATOM 817 N N . PRO A 1 102 ? 13.136 -2.432 -18.024 1.00 96.25 102 PRO A N 1
ATOM 818 C CA . PRO A 1 102 ? 12.058 -2.144 -18.977 1.00 96.25 102 PRO A CA 1
ATOM 819 C C . PRO A 1 102 ? 10.864 -3.106 -18.901 1.00 96.25 102 PRO A C 1
ATOM 821 O O . PRO A 1 102 ? 9.755 -2.753 -19.292 1.00 96.25 102 PRO A O 1
ATOM 824 N N . ALA A 1 103 ? 11.097 -4.330 -18.419 1.00 95.81 103 ALA A N 1
ATOM 825 C CA . ALA A 1 103 ? 10.059 -5.331 -18.217 1.00 95.81 103 ALA A CA 1
ATOM 826 C C . ALA A 1 103 ? 9.196 -5.079 -16.966 1.00 95.81 103 ALA A C 1
ATOM 828 O O . ALA A 1 103 ? 8.070 -5.558 -16.938 1.00 95.81 103 ALA A O 1
ATOM 829 N N . ASN A 1 104 ? 9.6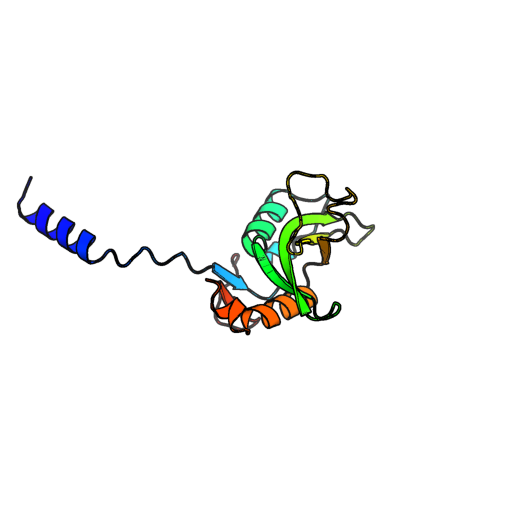88 -4.325 -15.976 1.00 96.25 104 ASN A N 1
ATOM 830 C CA . ASN A 1 104 ? 8.995 -4.027 -14.718 1.00 96.25 104 ASN A CA 1
ATOM 831 C C . ASN A 1 104 ? 8.509 -2.581 -14.617 1.00 96.25 104 ASN A C 1
ATOM 833 O O . ASN A 1 104 ? 7.448 -2.361 -14.045 1.00 96.25 104 ASN A O 1
ATOM 837 N N . ASP A 1 105 ? 9.248 -1.617 -15.167 1.00 95.25 105 ASP A N 1
ATOM 838 C CA . ASP A 1 105 ? 8.972 -0.177 -15.051 1.00 95.25 105 ASP A CA 1
ATOM 839 C C . ASP A 1 105 ? 7.507 0.213 -15.373 1.00 95.25 105 ASP A C 1
ATOM 841 O O . ASP A 1 105 ? 6.935 1.010 -14.633 1.00 95.25 105 ASP A O 1
ATOM 845 N N . PRO A 1 106 ? 6.824 -0.399 -16.369 1.00 95.62 106 PRO A N 1
ATOM 846 C CA . PRO A 1 106 ? 5.412 -0.107 -16.646 1.00 95.62 106 PRO A CA 1
ATOM 847 C C . PRO A 1 106 ? 4.412 -0.707 -15.645 1.00 95.62 106 PRO A C 1
ATOM 849 O O . PRO A 1 106 ? 3.235 -0.351 -15.671 1.00 95.62 106 PRO A O 1
ATOM 852 N N . TYR A 1 107 ? 4.839 -1.660 -14.815 1.00 96.50 107 TYR A N 1
ATOM 853 C CA . TYR A 1 107 ? 3.967 -2.463 -13.956 1.00 96.50 107 TYR A CA 1
ATOM 854 C C . TYR A 1 107 ? 3.961 -2.006 -12.503 1.00 96.50 107 TYR A C 1
ATOM 856 O O . TYR A 1 107 ? 3.414 -2.711 -11.658 1.00 96.50 107 TYR A O 1
ATOM 864 N N . TRP A 1 108 ? 4.541 -0.855 -12.170 1.00 95.81 108 TRP A N 1
ATOM 865 C CA . TRP A 1 108 ? 4.473 -0.342 -10.809 1.00 95.81 108 TRP A CA 1
ATOM 866 C C . TRP A 1 108 ? 4.407 1.175 -10.751 1.00 95.81 108 TRP A C 1
ATOM 868 O O . TRP A 1 108 ? 4.852 1.874 -11.657 1.00 95.81 108 TRP A O 1
ATOM 878 N N . GLN A 1 109 ? 3.864 1.683 -9.647 1.00 95.06 109 GLN A N 1
ATOM 879 C CA . GLN A 1 109 ? 3.833 3.109 -9.353 1.00 95.06 109 GLN A CA 1
ATOM 880 C C . GLN A 1 109 ? 3.970 3.383 -7.848 1.00 95.06 109 GLN A C 1
ATOM 882 O O . GLN A 1 109 ? 3.500 2.591 -7.021 1.00 95.06 109 GLN A O 1
ATOM 887 N N . PRO A 1 110 ? 4.608 4.503 -7.460 1.00 95.44 110 PRO A N 1
ATOM 888 C CA . PRO A 1 110 ? 4.655 4.937 -6.074 1.00 95.44 110 PRO A CA 1
ATOM 889 C C . PRO A 1 110 ? 3.382 5.707 -5.697 1.00 95.44 110 PRO A C 1
ATOM 891 O O . PRO A 1 110 ? 2.997 6.656 -6.371 1.00 95.44 110 PRO A O 1
ATOM 894 N N . TRP A 1 111 ? 2.803 5.368 -4.552 1.00 96.31 111 TRP A N 1
ATOM 895 C CA . TRP A 1 111 ? 1.613 5.992 -3.981 1.00 96.31 111 TRP A CA 1
ATOM 896 C C . TRP A 1 111 ? 1.935 6.603 -2.620 1.00 96.31 111 TRP A C 1
ATOM 898 O O . TRP A 1 111 ? 2.474 5.930 -1.739 1.00 96.31 111 TRP A O 1
ATOM 908 N N . GLU A 1 112 ? 1.619 7.885 -2.424 1.00 94.38 112 GLU A N 1
ATOM 909 C CA . GLU A 1 112 ? 1.691 8.482 -1.087 1.00 94.38 112 GLU A CA 1
ATOM 910 C C . GLU A 1 112 ? 0.659 7.777 -0.195 1.00 94.38 112 GLU A C 1
ATOM 912 O O . GLU A 1 112 ? -0.498 7.623 -0.573 1.00 94.38 112 GLU A O 1
ATOM 917 N N . ILE A 1 113 ? 1.062 7.325 0.995 1.00 94.69 113 ILE A N 1
ATOM 918 C CA . ILE A 1 113 ? 0.099 6.778 1.954 1.00 94.69 113 ILE A CA 1
ATOM 919 C C . ILE A 1 113 ? -0.678 7.973 2.495 1.00 94.69 113 ILE A C 1
ATOM 921 O O . ILE A 1 113 ? -0.141 8.734 3.300 1.00 94.69 113 ILE A O 1
ATOM 925 N N . ASN A 1 114 ? -1.896 8.198 2.016 1.00 93.69 114 ASN A N 1
ATOM 926 C CA . ASN A 1 114 ? -2.751 9.334 2.357 1.00 93.69 114 ASN A CA 1
ATOM 927 C C . ASN A 1 114 ? -4.240 8.959 2.204 1.00 93.69 114 ASN A C 1
ATOM 929 O O . ASN A 1 114 ? -4.572 7.789 2.036 1.00 93.69 114 ASN A O 1
ATOM 933 N N . GLU A 1 115 ? -5.118 9.957 2.306 1.00 93.69 115 GLU A N 1
ATOM 934 C CA . GLU A 1 115 ? -6.566 9.776 2.158 1.00 93.69 115 GLU A CA 1
ATOM 935 C C . GLU A 1 115 ? -6.953 9.289 0.753 1.00 93.69 115 GLU A C 1
ATOM 937 O O . GLU A 1 115 ? -7.790 8.402 0.649 1.00 93.69 115 GLU A O 1
ATOM 942 N N . ASP A 1 116 ? -6.269 9.745 -0.304 1.00 94.69 116 ASP A N 1
ATOM 943 C CA . ASP A 1 116 ? -6.531 9.295 -1.680 1.00 94.69 116 ASP A CA 1
ATOM 944 C C . ASP A 1 116 ? -6.299 7.782 -1.831 1.00 94.69 116 ASP A C 1
ATOM 946 O O . ASP A 1 116 ? -7.136 7.063 -2.381 1.00 94.69 116 ASP A O 1
ATOM 950 N N . LEU A 1 117 ? -5.193 7.263 -1.276 1.00 96.19 117 LEU A N 1
ATOM 951 C CA . LEU A 1 117 ? -4.940 5.819 -1.242 1.00 96.19 117 LEU A CA 1
ATOM 952 C C . LEU A 1 117 ? -6.022 5.080 -0.437 1.00 96.19 117 LEU A C 1
ATOM 954 O O . LEU A 1 117 ? -6.447 3.990 -0.823 1.00 96.19 117 LEU A O 1
ATOM 958 N N . HIS A 1 118 ? -6.474 5.655 0.681 1.00 96.31 118 HIS A N 1
ATOM 959 C CA . HIS A 1 118 ? -7.531 5.064 1.507 1.00 96.31 118 HIS A CA 1
ATOM 960 C C . HIS A 1 118 ? -8.874 5.016 0.771 1.00 96.31 118 HIS A C 1
ATOM 962 O O . HIS A 1 118 ? -9.574 4.009 0.869 1.00 96.31 118 HIS A O 1
ATOM 968 N N . ASP A 1 119 ? -9.212 6.038 -0.009 1.00 95.25 119 ASP A N 1
ATOM 969 C CA . ASP A 1 119 ? -10.422 6.076 -0.834 1.00 95.25 119 ASP A CA 1
ATOM 970 C C . ASP A 1 119 ? -10.360 5.060 -1.987 1.00 95.25 119 ASP A C 1
ATOM 972 O O . ASP A 1 119 ? -11.339 4.352 -2.254 1.00 95.25 119 ASP A O 1
ATOM 976 N N . CYS A 1 120 ? -9.190 4.900 -2.612 1.00 96.81 120 CYS A N 1
ATOM 977 C CA . CYS A 1 120 ? -8.948 3.868 -3.622 1.00 96.81 120 CYS A CA 1
ATOM 978 C C . CYS A 1 120 ? -9.088 2.447 -3.043 1.00 96.81 120 CYS A C 1
ATOM 980 O O . CYS A 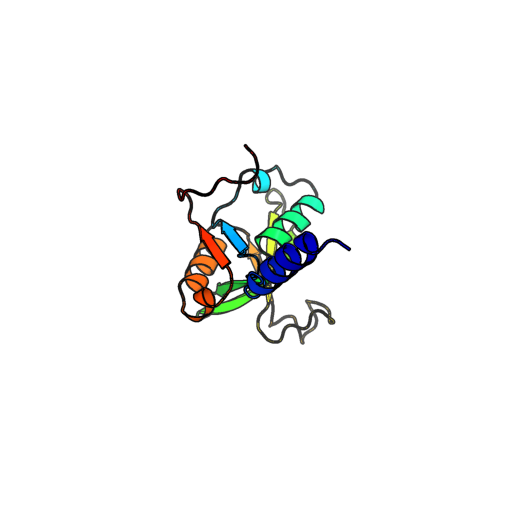1 120 ? -9.676 1.563 -3.675 1.00 96.81 120 CYS A O 1
ATOM 982 N N . MET A 1 121 ? -8.576 2.217 -1.826 1.00 97.31 121 MET A N 1
ATOM 983 C CA . MET A 1 121 ? -8.752 0.952 -1.101 1.00 97.31 121 MET A CA 1
ATOM 984 C C . MET A 1 121 ? -10.221 0.717 -0.748 1.00 97.31 121 MET A C 1
ATOM 986 O O . MET A 1 121 ? -10.728 -0.377 -0.990 1.00 97.31 121 MET A O 1
ATOM 990 N N . ARG A 1 122 ? -10.922 1.735 -0.228 1.00 95.25 122 ARG A N 1
ATOM 991 C CA . ARG A 1 122 ? -12.360 1.655 0.078 1.00 95.25 122 ARG A CA 1
ATOM 992 C C . ARG A 1 122 ? -13.144 1.186 -1.140 1.00 95.25 122 ARG A C 1
ATOM 994 O O . ARG A 1 122 ? -13.882 0.211 -1.058 1.00 95.25 122 ARG A O 1
ATOM 1001 N N . THR A 1 123 ? -12.900 1.841 -2.272 1.00 94.75 123 THR A N 1
ATOM 1002 C CA . THR A 1 123 ? -13.564 1.549 -3.544 1.00 94.75 123 THR A CA 1
ATOM 1003 C C . THR A 1 123 ? -13.370 0.091 -3.951 1.00 94.75 123 THR A C 1
ATOM 1005 O O . THR A 1 123 ? -14.338 -0.568 -4.318 1.00 94.75 123 THR A O 1
ATOM 1008 N N . TYR A 1 124 ? -12.147 -0.440 -3.850 1.00 96.81 124 TYR A N 1
ATOM 1009 C CA . TYR A 1 124 ? -11.867 -1.836 -4.188 1.00 96.81 124 TYR A CA 1
ATOM 1010 C C . TYR A 1 124 ? -12.586 -2.825 -3.253 1.00 96.81 124 TYR A C 1
ATOM 1012 O O . TYR A 1 124 ? -13.251 -3.742 -3.733 1.00 96.81 124 TYR A O 1
ATOM 1020 N N . TYR A 1 125 ? -12.515 -2.632 -1.932 1.00 96.31 125 TYR A N 1
ATOM 1021 C CA . TYR A 1 125 ? -13.112 -3.567 -0.964 1.00 96.31 125 TYR A CA 1
ATOM 1022 C C . TYR A 1 125 ? -14.646 -3.499 -0.879 1.00 96.31 125 TYR A C 1
ATOM 1024 O O . TYR A 1 125 ? -15.272 -4.396 -0.319 1.00 96.31 125 TYR A O 1
ATOM 1032 N N . GLU A 1 126 ? -15.276 -2.483 -1.471 1.00 93.81 126 GLU A N 1
ATOM 1033 C CA . GLU A 1 126 ? -16.732 -2.432 -1.663 1.00 93.81 126 GLU A CA 1
ATOM 1034 C C . GLU A 1 126 ? -17.212 -3.245 -2.883 1.00 93.81 126 GLU A C 1
ATOM 1036 O O . GLU A 1 126 ? -18.408 -3.548 -2.990 1.00 93.81 126 GLU A O 1
ATOM 1041 N N . THR A 1 127 ? -16.304 -3.637 -3.788 1.00 93.62 127 THR A N 1
ATOM 1042 C CA . THR A 1 127 ? -16.618 -4.501 -4.939 1.00 93.62 127 THR A CA 1
ATOM 1043 C C . THR A 1 127 ? -16.833 -5.960 -4.532 1.00 93.62 127 THR A C 1
ATOM 1045 O O . THR A 1 127 ? -16.424 -6.394 -3.459 1.00 93.62 127 THR A O 1
ATOM 1048 N N . GLU A 1 128 ? -17.442 -6.756 -5.415 1.00 92.25 128 GLU A N 1
ATOM 1049 C CA . GLU A 1 128 ? -17.609 -8.199 -5.185 1.00 92.25 128 GLU A CA 1
ATOM 1050 C C . GLU A 1 128 ? -16.269 -8.951 -5.118 1.00 92.25 128 GLU A C 1
ATOM 1052 O O . GLU A 1 128 ? -16.161 -9.915 -4.367 1.00 92.25 128 GLU A O 1
ATOM 1057 N N . GLU A 1 129 ? -15.242 -8.500 -5.851 1.00 91.50 129 GLU A N 1
ATOM 1058 C CA . GLU A 1 129 ? -13.896 -9.086 -5.766 1.00 91.50 129 GLU A CA 1
ATOM 1059 C C . GLU A 1 129 ? -13.275 -8.805 -4.394 1.00 91.50 129 GLU A C 1
ATOM 1061 O O . GLU A 1 129 ? -12.847 -9.727 -3.706 1.00 91.50 129 GLU A O 1
ATOM 1066 N N . GLY A 1 130 ? -13.302 -7.545 -3.956 1.00 92.00 130 GLY A N 1
ATOM 1067 C CA . GLY A 1 130 ? -12.730 -7.149 -2.674 1.00 92.00 130 GLY A CA 1
ATOM 1068 C C . GLY A 1 130 ? -13.467 -7.723 -1.460 1.00 92.00 130 GLY A C 1
ATOM 1069 O O . GLY A 1 130 ? -12.824 -8.048 -0.469 1.00 92.00 130 GLY A O 1
ATOM 1070 N N . LYS A 1 131 ? -14.788 -7.935 -1.531 1.00 90.19 131 LYS A N 1
ATOM 1071 C CA . LYS A 1 131 ? -15.544 -8.652 -0.481 1.00 90.19 131 LYS A CA 1
ATOM 1072 C C . LYS A 1 131 ? -15.170 -10.130 -0.368 1.00 90.19 131 LYS A C 1
ATOM 1074 O O . LYS A 1 131 ? -15.423 -10.733 0.672 1.00 90.19 131 LYS A O 1
ATOM 1079 N N . GLY A 1 132 ? -14.642 -10.714 -1.444 1.00 89.12 132 GLY A N 1
ATOM 1080 C CA . GLY A 1 132 ? -14.102 -12.070 -1.441 1.00 89.12 132 GLY A CA 1
ATOM 1081 C C . GLY A 1 132 ? -12.732 -12.165 -0.768 1.00 89.12 132 GLY A C 1
ATOM 1082 O O . GLY A 1 132 ? -12.335 -13.259 -0.370 1.00 89.12 132 GLY A O 1
ATOM 1083 N N . ASP A 1 133 ? -12.024 -11.043 -0.610 1.00 89.44 133 ASP A N 1
ATOM 1084 C CA . ASP A 1 133 ? -10.777 -10.997 0.144 1.00 89.44 133 ASP A CA 1
ATOM 1085 C C . ASP A 1 133 ? -11.083 -11.038 1.654 1.00 89.44 133 ASP A C 1
ATOM 1087 O O . ASP A 1 133 ? -12.036 -10.427 2.140 1.00 89.44 133 ASP A O 1
ATOM 1091 N N . ASN A 1 134 ? -10.248 -11.731 2.433 1.00 90.44 134 ASN A N 1
ATOM 1092 C CA . ASN A 1 134 ? -10.421 -11.875 3.883 1.00 90.44 134 ASN A CA 1
ATOM 1093 C C . ASN A 1 134 ? -9.985 -10.609 4.665 1.00 90.44 134 ASN A C 1
ATOM 1095 O O . ASN A 1 134 ? -9.115 -10.648 5.543 1.00 90.44 134 ASN A O 1
ATOM 1099 N N . VAL A 1 135 ? -10.547 -9.452 4.295 1.00 92.88 135 VAL A N 1
ATOM 1100 C CA . VAL A 1 135 ? -10.213 -8.120 4.819 1.00 92.88 135 VAL A CA 1
ATOM 1101 C C . VAL A 1 135 ? -11.468 -7.423 5.341 1.00 92.88 135 VAL A C 1
ATOM 1103 O O . VAL A 1 135 ? -12.402 -7.131 4.599 1.00 92.88 135 VAL A O 1
ATOM 1106 N N . LYS A 1 136 ? -11.469 -7.071 6.629 1.00 92.19 136 LYS A N 1
ATOM 1107 C CA . LYS A 1 136 ? -12.510 -6.251 7.252 1.00 92.19 136 LYS A CA 1
ATOM 1108 C C . LYS A 1 136 ? -12.085 -4.788 7.287 1.00 92.19 136 LYS A C 1
ATO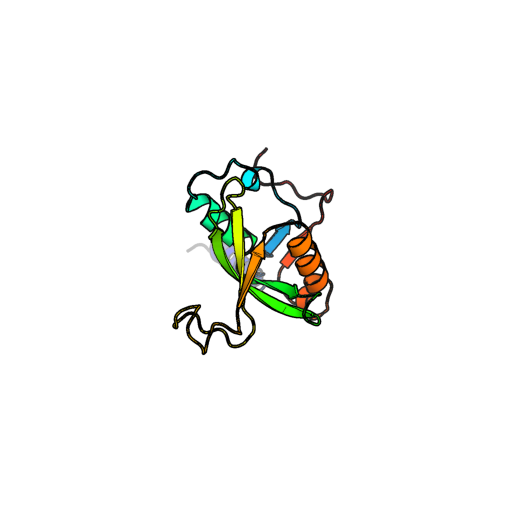M 1110 O O . LYS A 1 136 ? -11.134 -4.422 7.979 1.00 92.19 136 LYS A O 1
ATOM 1115 N N . VAL A 1 137 ? -12.824 -3.956 6.565 1.00 92.62 137 VAL A N 1
ATOM 1116 C CA . VAL A 1 137 ? -12.545 -2.527 6.412 1.00 92.62 137 VAL A CA 1
ATOM 1117 C C . VAL A 1 137 ? -13.273 -1.706 7.474 1.00 92.62 137 VAL A C 1
ATOM 1119 O O . VAL A 1 137 ? -14.451 -1.931 7.741 1.00 92.62 137 VAL A O 1
ATOM 1122 N N . PHE A 1 138 ? -12.573 -0.733 8.052 1.00 92.94 138 PHE A N 1
ATOM 1123 C CA . PHE A 1 138 ? -13.116 0.268 8.964 1.00 92.94 138 PHE A CA 1
ATOM 1124 C C . PHE A 1 138 ? -12.812 1.673 8.447 1.00 92.94 138 PHE A C 1
ATOM 1126 O O . PHE A 1 138 ? -11.697 1.964 8.001 1.00 92.94 138 PHE A O 1
ATOM 1133 N N . ASN A 1 139 ? -13.788 2.563 8.577 1.00 89.81 139 ASN A N 1
ATOM 1134 C CA . ASN A 1 139 ? -13.674 3.990 8.321 1.00 89.81 139 ASN A CA 1
ATOM 1135 C C . ASN A 1 139 ? -13.404 4.763 9.615 1.00 89.81 139 ASN A C 1
ATOM 1137 O O . ASN A 1 139 ? -13.638 4.299 10.733 1.00 89.81 139 ASN A O 1
ATOM 1141 N N . LYS A 1 140 ? -12.902 5.989 9.463 1.00 84.06 140 LYS A N 1
ATOM 1142 C CA . LYS A 1 140 ? -12.633 6.864 10.602 1.00 84.06 140 LYS A CA 1
ATOM 1143 C C . LYS A 1 140 ? -13.932 7.167 11.359 1.00 84.06 140 LYS A C 1
ATOM 1145 O O . LYS A 1 140 ? -14.828 7.799 10.811 1.00 84.06 140 LYS A O 1
ATOM 1150 N N . GLY A 1 141 ? -13.979 6.790 12.635 1.00 78.25 141 GLY A N 1
ATOM 1151 C CA . GLY A 1 141 ? -15.154 6.960 13.497 1.00 78.25 141 GLY A CA 1
ATOM 1152 C C . GLY A 1 141 ? -15.934 5.670 13.750 1.00 78.25 141 GLY A C 1
ATOM 1153 O O . GLY A 1 141 ? -16.809 5.676 14.613 1.00 78.25 141 GLY A O 1
ATOM 1154 N N . ASP A 1 142 ? -15.589 4.579 13.064 1.00 82.31 142 ASP A N 1
ATOM 1155 C CA . ASP A 1 142 ? -16.105 3.254 13.392 1.00 82.31 142 ASP A CA 1
ATOM 1156 C C . ASP A 1 142 ? -15.520 2.746 14.720 1.00 82.31 142 ASP A C 1
ATOM 1158 O O . ASP A 1 142 ? -14.459 3.193 15.171 1.00 82.31 142 ASP A O 1
ATOM 1162 N N . ASP A 1 143 ? -16.202 1.778 15.336 1.00 76.88 143 ASP A N 1
ATOM 1163 C CA . ASP A 1 143 ? -15.796 1.163 16.605 1.00 76.88 143 ASP A CA 1
ATOM 1164 C C . ASP A 1 143 ? -14.632 0.173 16.403 1.00 76.88 143 ASP A C 1
ATOM 1166 O O . ASP A 1 143 ? -14.783 -1.049 16.438 1.00 76.88 143 ASP A O 1
ATOM 1170 N N . CYS A 1 144 ? -13.452 0.715 16.097 1.00 77.00 144 CYS A N 1
ATOM 1171 C CA . CYS A 1 144 ? -12.198 -0.020 16.002 1.00 77.00 144 CYS A CA 1
ATOM 1172 C C . CYS A 1 144 ? -11.071 0.811 16.619 1.00 77.00 144 CYS A C 1
ATOM 1174 O O . CYS A 1 144 ? -10.668 1.850 16.089 1.00 77.00 144 CYS A O 1
ATOM 1176 N N . GLN A 1 145 ? -10.550 0.3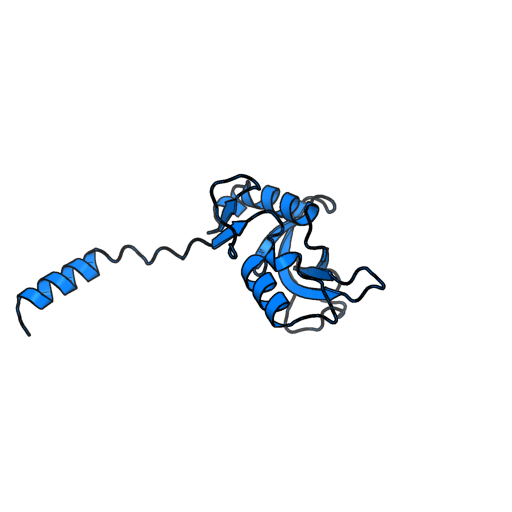42 17.752 1.00 68.69 145 GLN A N 1
ATOM 1177 C CA . GLN A 1 145 ? -9.458 1.016 18.447 1.00 68.69 145 GLN A CA 1
ATOM 1178 C C . GLN A 1 145 ? -8.167 0.922 17.625 1.00 68.69 145 GLN A C 1
ATOM 1180 O O . GLN A 1 145 ? -7.808 -0.155 17.154 1.00 68.69 145 GLN A O 1
ATOM 1185 N N . SER A 1 146 ? -7.485 2.057 17.446 1.00 63.19 146 SER A N 1
ATOM 1186 C CA . SER A 1 146 ? -6.102 2.123 16.947 1.00 63.19 146 SER A CA 1
ATOM 1187 C C . SER A 1 146 ? -5.184 1.399 17.926 1.00 63.19 146 SER A C 1
ATOM 1189 O O . SER A 1 146 ? -5.381 1.502 19.135 1.00 63.19 146 SER A O 1
ATOM 1191 N N . GLU A 1 147 ? -4.145 0.732 17.430 1.00 57.09 147 GLU A N 1
ATOM 1192 C CA . GLU A 1 147 ? -3.052 0.325 18.318 1.00 57.09 147 GLU A CA 1
ATOM 1193 C C . GLU A 1 147 ? -2.323 1.605 18.772 1.00 57.09 147 GLU A C 1
ATOM 1195 O O . GLU A 1 147 ? -2.041 2.472 17.942 1.00 57.09 147 GLU A O 1
ATOM 1200 N N . GLU A 1 148 ? -2.079 1.734 20.081 1.00 48.78 148 GLU A N 1
ATOM 1201 C CA . GLU A 1 148 ? -1.627 2.935 20.821 1.00 48.78 148 GLU A CA 1
ATOM 1202 C C . GLU A 1 148 ? -2.758 3.877 21.322 1.00 48.78 148 GLU A C 1
ATOM 1204 O O . GLU A 1 148 ? -3.025 4.949 20.758 1.00 48.78 148 GLU A O 1
ATOM 1209 N N . GLU A 1 149 ? -3.376 3.491 22.451 1.00 42.50 149 GLU A N 1
ATOM 1210 C CA . GLU A 1 149 ? -3.663 4.447 23.541 1.00 42.50 149 GLU A CA 1
ATOM 1211 C C . GLU A 1 149 ? -2.360 4.910 24.209 1.00 42.50 149 GLU A C 1
ATOM 1213 O O . GLU A 1 149 ? -1.466 4.058 24.429 1.00 42.50 149 GLU A O 1
#

Sequence (149 aa):
MDAYCKEIQMSLEEEIAEPEEPVRILRLWKEKWELKKIGQGNQLLEAHLMSKYGGLKFCDIDEGNRVMTVIKVVFVKQRGKNAYHAFAALPGYDPTIGDHEPANDPYWQPWEINEDLHDCMRTYYETEEGKGDNVKVFNKGDDCQSEEE

pLDDT: mean 85.71, std 14.87, range [42.5, 98.25]